Protein AF-A0A957XM46-F1 (afdb_monomer)

Foldseek 3Di:
DPPVVVVLCVQQVDPPDDDDDAPQSCVVVVVRDDFDQDPNHGDDLVCLQVVVRVPRDDDDDDDDLQCCLVPVVVLVVQLVCLVCVCVCVVVVRDHDHDPVVSVVSVVVSVVSNVPRD

Radius of gyration: 18.53 Å; Cα contacts (8 Å, |Δi|>4): 90; chains: 1; bounding box: 40×29×51 Å

Sequence (117 aa):
SEDDNVLVQGITGSPYAIGFFGYAYYQENEGALKALSLGGVAPTEESAEDGSYPLSRPLFIYSDATIIAEKPQVGSFINFYLTTVND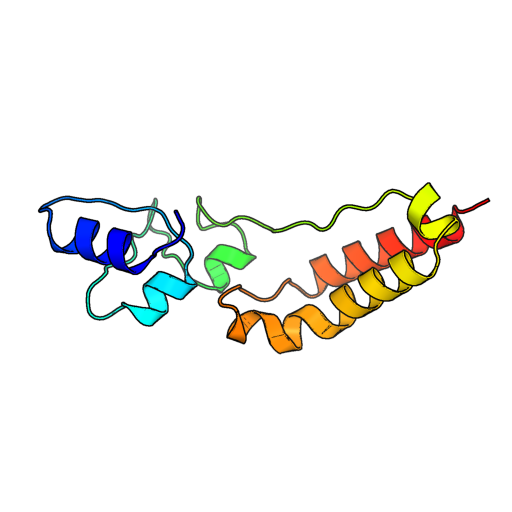EILDVGYFPASEAALGDAKAKLGEALDAAP

Structure (mmCIF, N/CA/C/O backbone):
data_AF-A0A957XM46-F1
#
_entry.id   AF-A0A957XM46-F1
#
loop_
_atom_site.group_PDB
_atom_site.id
_atom_site.type_symbol
_atom_site.label_atom_id
_atom_site.label_alt_id
_atom_site.label_comp_id
_atom_site.label_asym_id
_atom_site.label_entity_id
_atom_site.label_seq_id
_atom_site.pdbx_PDB_ins_code
_atom_site.Cartn_x
_atom_site.Cartn_y
_atom_site.Cartn_z
_atom_site.occupancy
_atom_site.B_iso_or_equiv
_atom_site.auth_seq_id
_atom_site.auth_comp_id
_atom_site.auth_asym_id
_atom_site.auth_atom_id
_atom_site.pdbx_PDB_model_num
ATOM 1 N N . SER A 1 1 ? 5.259 -16.792 11.671 1.00 44.31 1 SER A N 1
ATOM 2 C CA . SER A 1 1 ? 4.170 -17.766 11.828 1.00 44.31 1 SER A CA 1
ATOM 3 C C . SER A 1 1 ? 2.907 -16.988 11.571 1.00 44.31 1 SER A C 1
ATOM 5 O O . SER A 1 1 ? 2.523 -16.193 12.416 1.00 44.31 1 SER A O 1
ATOM 7 N N . GLU A 1 2 ? 2.425 -17.078 10.342 1.00 47.16 2 GLU A N 1
ATOM 8 C CA . GLU A 1 2 ? 1.361 -16.273 9.732 1.00 47.16 2 GLU A CA 1
ATOM 9 C C . GLU A 1 2 ? 0.075 -17.096 9.825 1.00 47.16 2 GLU A C 1
ATOM 11 O O . GLU A 1 2 ? -0.388 -17.685 8.861 1.00 47.16 2 GLU A O 1
ATOM 16 N N . ASP A 1 3 ? -0.356 -17.330 11.062 1.00 58.56 3 ASP A N 1
ATOM 17 C CA . ASP A 1 3 ? -1.562 -18.099 11.349 1.00 58.56 3 ASP A CA 1
ATOM 18 C C . ASP A 1 3 ? -2.515 -17.117 12.023 1.00 58.56 3 ASP A C 1
ATOM 20 O O . ASP A 1 3 ? -2.507 -16.940 13.244 1.00 58.56 3 ASP A O 1
ATOM 24 N N . ASP A 1 4 ? -3.224 -16.345 11.204 1.00 59.72 4 ASP A N 1
ATOM 25 C CA . ASP A 1 4 ? -3.939 -15.132 11.622 1.00 59.72 4 ASP A CA 1
ATOM 26 C C . ASP A 1 4 ? -5.082 -15.433 12.597 1.00 59.72 4 ASP A C 1
ATOM 28 O O . ASP A 1 4 ? -5.406 -14.623 13.470 1.00 59.72 4 ASP A O 1
ATOM 32 N N . ASN A 1 5 ? -5.583 -16.670 12.564 1.00 64.31 5 ASN A N 1
ATOM 33 C CA . ASN A 1 5 ? -6.479 -17.212 13.580 1.00 64.31 5 ASN A CA 1
ATOM 34 C C . ASN A 1 5 ? -5.885 -17.114 14.992 1.00 64.31 5 ASN A C 1
ATOM 36 O O . ASN A 1 5 ? -6.621 -16.866 15.945 1.00 64.31 5 ASN A O 1
ATOM 40 N N . VAL A 1 6 ? -4.565 -17.252 15.150 1.00 71.31 6 VAL A N 1
ATOM 41 C CA . VAL A 1 6 ? -3.887 -17.150 16.452 1.00 71.31 6 VAL A CA 1
ATOM 42 C C . VAL A 1 6 ? -3.901 -15.712 16.970 1.00 71.31 6 VAL A C 1
ATOM 44 O O . VAL A 1 6 ? -4.052 -15.500 18.174 1.00 71.31 6 VAL A O 1
ATOM 47 N N . LEU A 1 7 ? -3.792 -14.712 16.088 1.00 71.44 7 LEU A N 1
ATOM 48 C CA . LEU A 1 7 ? -3.869 -13.300 16.478 1.00 71.44 7 LEU A CA 1
ATOM 49 C C . LEU A 1 7 ? -5.293 -12.915 16.884 1.00 71.44 7 LEU A C 1
ATOM 51 O O . LEU A 1 7 ? -5.471 -12.308 17.942 1.00 71.44 7 LEU A O 1
ATOM 55 N N . VAL A 1 8 ? -6.307 -13.325 16.116 1.00 82.31 8 VAL A N 1
ATOM 56 C CA . VAL A 1 8 ? -7.719 -13.096 16.474 1.00 82.31 8 VAL A CA 1
ATOM 57 C C . VAL A 1 8 ? -8.059 -13.789 17.795 1.00 82.31 8 VAL A C 1
ATOM 59 O O . VAL A 1 8 ? -8.630 -13.164 18.693 1.00 82.31 8 VAL A O 1
ATOM 62 N N . GLN A 1 9 ? -7.647 -15.047 17.970 1.00 83.75 9 GLN A N 1
ATOM 63 C CA . GLN A 1 9 ? -7.815 -15.786 19.227 1.00 83.75 9 GLN A CA 1
ATOM 64 C C . GLN A 1 9 ? -7.083 -15.115 20.395 1.00 83.75 9 GLN A C 1
ATOM 66 O O . GLN A 1 9 ? -7.629 -15.024 21.493 1.00 83.75 9 GLN A O 1
ATOM 71 N N . GLY A 1 10 ? -5.873 -14.604 20.167 1.00 84.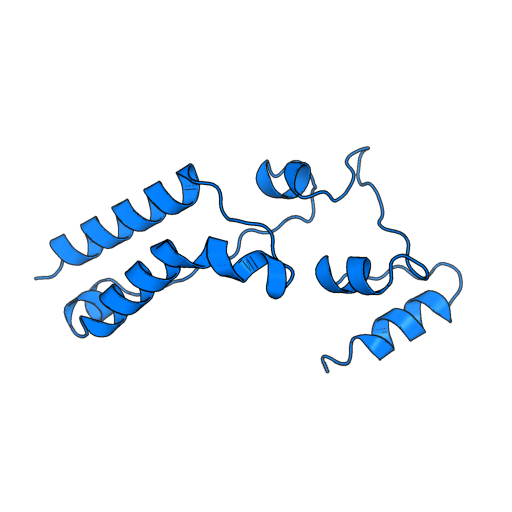19 10 GLY A N 1
ATOM 72 C CA . GLY A 1 10 ? -5.102 -13.885 21.179 1.00 84.19 10 GLY A CA 1
ATOM 73 C C . GLY A 1 10 ? -5.774 -12.586 21.629 1.00 84.19 10 GLY A C 1
ATOM 74 O O . GLY A 1 10 ? -5.830 -12.311 22.828 1.00 84.19 10 GLY A O 1
ATOM 75 N N . ILE A 1 11 ? -6.321 -11.808 20.690 1.00 88.25 11 ILE A N 1
ATOM 76 C CA . ILE A 1 11 ? -7.007 -10.539 20.985 1.00 88.25 11 ILE A CA 1
ATOM 77 C C . ILE A 1 11 ? -8.336 -10.796 21.699 1.00 88.25 11 ILE A C 1
ATOM 79 O O . ILE A 1 11 ? -8.630 -10.168 22.712 1.00 88.25 11 ILE A O 1
ATOM 83 N N . THR A 1 12 ? -9.131 -11.739 21.195 1.00 86.69 12 THR A N 1
ATOM 84 C CA . THR A 1 12 ? -10.452 -12.065 21.758 1.00 86.69 12 THR A CA 1
ATOM 85 C C . THR A 1 12 ? -10.366 -12.796 23.099 1.00 86.69 12 THR A C 1
ATOM 87 O O . THR A 1 12 ? -11.236 -12.621 23.951 1.00 86.69 12 THR A O 1
ATOM 90 N N . GLY A 1 13 ? -9.311 -13.586 23.315 1.00 89.62 13 GLY A N 1
ATOM 91 C CA . GLY A 1 13 ? -9.092 -14.358 24.538 1.00 89.62 13 GLY A CA 1
ATOM 92 C C . GLY A 1 13 ? -8.429 -13.585 25.682 1.00 89.62 13 GLY A C 1
ATOM 93 O O . GLY A 1 13 ? -8.393 -14.091 26.805 1.00 89.62 13 GLY A O 1
ATOM 94 N N . SER A 1 14 ? -7.911 -12.378 25.434 1.00 91.50 14 SER A N 1
ATOM 95 C CA . SER A 1 14 ? -7.175 -11.592 26.428 1.00 91.50 14 SER A CA 1
ATOM 96 C C . SER A 1 14 ? -7.797 -10.203 26.619 1.00 91.50 14 SER A C 1
ATOM 98 O O . SER A 1 14 ? -7.694 -9.349 25.734 1.00 91.50 14 SER A O 1
ATOM 100 N N . PRO A 1 15 ? -8.428 -9.929 27.778 1.00 89.44 15 PRO A N 1
ATOM 101 C CA . PRO A 1 15 ? -8.966 -8.608 28.076 1.00 89.44 15 PRO A CA 1
ATOM 102 C C . PRO A 1 15 ? -7.906 -7.513 27.909 1.00 89.44 15 PRO A C 1
ATOM 104 O O . PRO A 1 15 ? -6.788 -7.640 28.406 1.00 89.44 15 PRO A O 1
ATOM 107 N N . TYR A 1 16 ? -8.284 -6.420 27.240 1.00 90.50 16 TYR A N 1
ATOM 108 C CA . TYR A 1 16 ? -7.428 -5.261 26.942 1.00 90.50 16 TYR A CA 1
ATOM 109 C C . TYR A 1 16 ? -6.300 -5.498 25.927 1.00 90.50 16 TYR A C 1
ATOM 111 O O . TYR A 1 16 ? -5.462 -4.612 25.745 1.00 90.50 16 TYR A O 1
ATOM 119 N N . ALA A 1 17 ? -6.263 -6.648 25.250 1.00 92.94 17 ALA A N 1
ATOM 12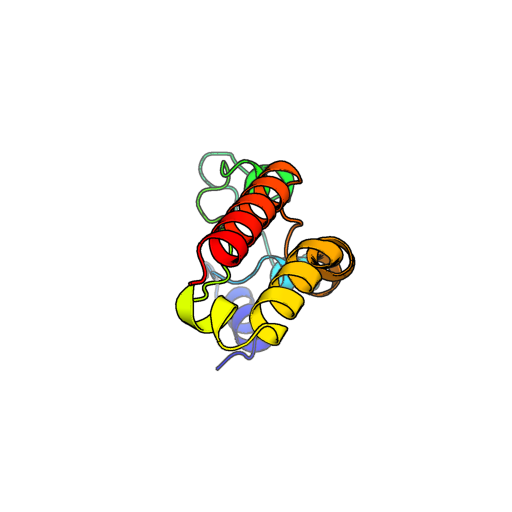0 C CA . ALA A 1 17 ? -5.303 -6.871 24.179 1.00 92.94 17 ALA A CA 1
ATOM 121 C C . ALA A 1 17 ? -5.517 -5.903 23.003 1.00 92.94 17 ALA A C 1
ATOM 123 O O . ALA A 1 17 ? -6.641 -5.557 22.641 1.00 92.94 17 ALA A O 1
ATOM 124 N N . ILE A 1 18 ? -4.405 -5.497 22.390 1.00 91.94 18 ILE A N 1
ATOM 125 C CA . ILE A 1 18 ? -4.362 -4.717 21.153 1.00 91.94 1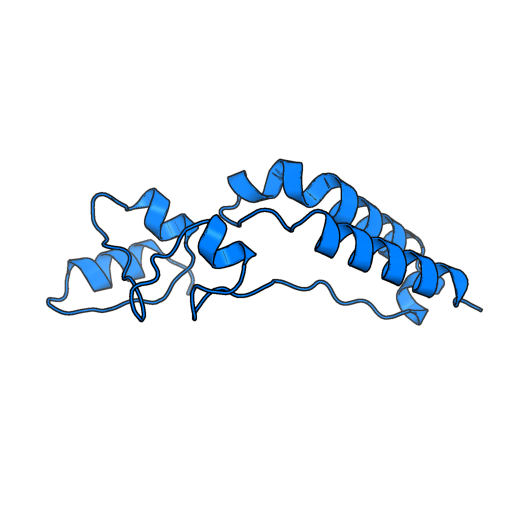8 ILE A CA 1
ATOM 126 C C . ILE A 1 18 ? -3.444 -5.469 20.193 1.00 91.94 18 ILE A C 1
ATOM 128 O O . ILE A 1 18 ? -2.337 -5.855 20.570 1.00 91.94 18 ILE A O 1
ATOM 132 N N . GLY A 1 19 ? -3.910 -5.679 18.965 1.00 89.75 19 GLY A N 1
ATOM 133 C CA . GLY A 1 19 ? -3.131 -6.280 17.888 1.00 89.75 19 GLY A CA 1
ATOM 134 C C . GLY A 1 19 ? -2.906 -5.306 16.738 1.00 89.75 19 GLY A C 1
ATOM 135 O O . GLY A 1 19 ? -3.641 -4.333 16.579 1.00 89.75 19 GLY A O 1
ATOM 136 N N . PHE A 1 20 ? -1.887 -5.589 15.932 1.00 88.88 20 PHE A N 1
ATOM 137 C CA . PHE A 1 20 ? -1.592 -4.878 14.693 1.00 88.88 20 PHE A CA 1
ATOM 138 C C . PHE A 1 20 ? -1.436 -5.903 13.571 1.00 88.88 20 PHE A C 1
ATOM 140 O O . PHE A 1 20 ? -0.566 -6.769 13.654 1.00 88.88 20 PHE A O 1
ATOM 147 N N . PHE A 1 21 ? -2.294 -5.827 12.558 1.00 85.88 21 PHE A N 1
ATOM 148 C CA . PHE A 1 21 ? -2.338 -6.756 11.429 1.00 85.88 21 PHE A CA 1
ATOM 149 C C . PHE A 1 21 ? -3.054 -6.096 10.235 1.00 85.88 21 PHE A C 1
ATOM 151 O O . PHE A 1 21 ? -3.574 -4.985 10.358 1.00 85.88 21 PHE A O 1
ATOM 158 N N . GLY A 1 22 ? -3.025 -6.746 9.068 1.00 86.62 22 GLY A N 1
ATOM 159 C CA . GLY A 1 22 ? -3.580 -6.201 7.823 1.00 86.62 22 GLY A CA 1
ATOM 160 C C . GLY A 1 22 ? -5.090 -5.945 7.884 1.00 86.62 22 GLY A C 1
ATOM 161 O O . GLY A 1 22 ? -5.825 -6.684 8.534 1.00 86.62 22 GLY A O 1
ATOM 162 N N . TYR A 1 23 ? -5.559 -4.908 7.183 1.00 88.31 23 TYR A N 1
ATOM 163 C CA . TYR A 1 23 ? -6.968 -4.491 7.193 1.00 88.31 23 TYR A CA 1
ATOM 164 C C . TYR A 1 23 ? -7.929 -5.594 6.715 1.00 88.31 23 TYR A C 1
ATOM 166 O O . TYR A 1 23 ? -9.011 -5.744 7.278 1.00 88.31 23 TYR A O 1
ATOM 174 N N . ALA A 1 24 ? -7.503 -6.416 5.752 1.00 87.12 24 ALA A N 1
ATOM 175 C CA . ALA A 1 24 ? -8.245 -7.577 5.259 1.00 87.12 24 ALA A CA 1
ATOM 176 C C . ALA A 1 24 ? -8.715 -8.516 6.383 1.00 87.12 24 ALA A C 1
ATOM 178 O O . ALA A 1 24 ? -9.893 -8.841 6.483 1.00 87.12 24 ALA A O 1
ATOM 179 N N . TYR A 1 25 ? -7.820 -8.866 7.310 1.00 85.44 25 TYR A N 1
ATOM 180 C CA . TYR A 1 25 ? -8.147 -9.759 8.423 1.00 85.44 25 TYR A CA 1
ATOM 181 C C . TYR A 1 25 ? -9.145 -9.141 9.403 1.00 85.44 25 TYR A C 1
ATOM 183 O O . TYR A 1 25 ? -9.892 -9.862 10.064 1.00 85.44 25 TYR A O 1
ATOM 191 N N . TYR A 1 26 ? -9.164 -7.809 9.521 1.00 87.81 26 TYR A N 1
ATOM 192 C CA . TYR A 1 26 ? -10.205 -7.130 10.285 1.00 87.81 26 TYR A CA 1
ATOM 193 C C . TYR A 1 26 ? -11.557 -7.273 9.580 1.00 87.81 26 TYR A C 1
ATOM 195 O O . TYR A 1 26 ? -12.515 -7.646 10.250 1.00 87.81 26 TYR A O 1
ATOM 203 N N . GLN A 1 27 ? -11.624 -7.058 8.259 1.00 86.31 27 GLN A N 1
ATOM 204 C CA . GLN A 1 27 ? -12.864 -7.213 7.484 1.00 86.31 27 GLN A CA 1
ATOM 205 C C . GLN A 1 27 ? -13.444 -8.633 7.583 1.00 86.31 27 GLN A C 1
ATOM 207 O O . GLN A 1 27 ? -14.650 -8.817 7.732 1.00 86.31 27 GLN A O 1
ATOM 212 N N . GLU A 1 28 ? -12.592 -9.656 7.579 1.00 87.44 28 GLU A N 1
ATOM 213 C CA . GLU A 1 28 ? -13.026 -11.048 7.756 1.00 87.44 28 GLU A CA 1
ATOM 214 C C . GLU A 1 28 ? -13.566 -11.342 9.171 1.00 87.44 28 GLU A C 1
ATOM 216 O O . GLU A 1 28 ? -14.283 -12.322 9.376 1.00 87.44 28 GLU A O 1
ATOM 221 N N . ASN A 1 29 ? -13.239 -10.499 10.159 1.00 89.06 29 ASN A N 1
ATOM 222 C CA . ASN A 1 29 ? -13.515 -10.715 11.581 1.00 89.06 29 ASN A CA 1
ATOM 223 C C . ASN A 1 29 ? -14.225 -9.522 12.254 1.00 89.06 29 ASN A C 1
ATOM 225 O O . ASN A 1 29 ? -14.134 -9.369 13.476 1.00 89.06 29 ASN A O 1
ATOM 229 N N . GLU A 1 30 ? -14.960 -8.686 11.513 1.00 85.88 30 GLU A N 1
ATOM 230 C CA . GLU A 1 30 ? -15.615 -7.473 12.051 1.00 85.88 30 GLU A CA 1
ATOM 231 C C . GLU A 1 30 ? -16.584 -7.764 13.207 1.00 85.88 30 GLU A C 1
ATOM 233 O O . GLU A 1 30 ? -16.814 -6.921 14.072 1.00 85.88 30 GLU A O 1
ATOM 238 N N . GLY A 1 31 ? -17.139 -8.979 13.258 1.00 87.62 31 GLY A N 1
ATOM 239 C CA . GLY A 1 31 ? -17.997 -9.418 14.359 1.00 87.62 31 GLY A CA 1
ATOM 240 C C . GLY A 1 31 ? -17.252 -9.684 15.674 1.00 87.62 31 GLY A C 1
ATOM 241 O O . GLY A 1 31 ? -17.877 -9.706 16.734 1.00 87.62 31 GLY A O 1
ATOM 242 N N . ALA A 1 32 ? -15.936 -9.895 15.622 1.00 89.25 32 ALA A N 1
ATOM 243 C CA . ALA A 1 32 ? -15.098 -10.247 16.769 1.00 89.25 32 ALA A CA 1
ATOM 244 C C . ALA A 1 32 ? -14.078 -9.158 17.128 1.00 89.25 32 ALA A C 1
ATOM 246 O O . ALA A 1 32 ? -13.613 -9.095 18.269 1.00 89.25 32 ALA A O 1
ATOM 247 N N . LEU A 1 33 ? -13.720 -8.307 16.167 1.00 90.75 33 LEU A N 1
ATOM 248 C CA . LEU A 1 33 ? -12.664 -7.313 16.297 1.00 90.75 33 LEU A CA 1
ATOM 249 C C . LEU A 1 33 ? -13.223 -5.903 16.154 1.00 90.75 33 LEU A C 1
ATOM 251 O O . LEU A 1 33 ? -14.228 -5.660 15.496 1.00 90.75 33 LEU A O 1
ATOM 255 N N . LYS A 1 34 ? -12.527 -4.944 16.762 1.00 91.38 34 LYS A N 1
ATOM 256 C CA . LYS A 1 34 ? -12.841 -3.524 16.638 1.00 91.38 34 LYS A CA 1
ATOM 257 C C . LYS A 1 34 ? -11.644 -2.788 16.056 1.00 91.38 34 LYS A C 1
ATOM 259 O O . LYS A 1 34 ? -10.594 -2.726 16.695 1.00 91.38 34 LYS A O 1
ATOM 264 N N . ALA A 1 35 ? -11.831 -2.178 14.891 1.00 92.44 35 ALA A N 1
ATOM 265 C CA . ALA A 1 35 ? -10.861 -1.247 14.339 1.00 92.44 35 ALA A CA 1
ATOM 266 C C . ALA A 1 35 ? -10.781 0.026 15.202 1.00 92.44 35 ALA A C 1
ATOM 268 O O . ALA A 1 35 ? -11.796 0.550 15.673 1.00 92.44 35 ALA A O 1
ATOM 269 N N . LEU A 1 36 ? -9.563 0.515 15.443 1.00 93.38 36 LEU A N 1
ATOM 270 C CA . LEU A 1 36 ? -9.316 1.679 16.293 1.00 93.38 36 LEU A CA 1
ATOM 271 C C . LEU A 1 36 ? -9.089 2.931 15.448 1.00 93.38 36 LEU A C 1
ATOM 273 O O . LEU A 1 36 ? -8.256 2.930 14.550 1.00 93.38 36 LEU A O 1
ATOM 277 N N . SER A 1 37 ? -9.781 4.021 15.782 1.00 94.94 37 SER A N 1
ATOM 278 C CA . SER A 1 37 ? -9.448 5.344 15.255 1.00 94.94 37 SER A CA 1
ATOM 279 C C . SER A 1 37 ? -8.221 5.911 15.968 1.00 94.94 37 SER A C 1
ATOM 281 O O . SER A 1 37 ? -8.121 5.837 17.195 1.00 94.94 37 SER A O 1
ATOM 283 N N . LEU A 1 38 ? -7.321 6.541 15.218 1.00 94.62 38 LEU A N 1
ATOM 284 C CA . LEU A 1 38 ? -6.112 7.176 15.742 1.00 94.62 38 LEU A CA 1
ATOM 285 C C . LEU A 1 38 ? -6.197 8.680 15.505 1.00 94.62 38 LEU A C 1
ATOM 287 O O . LEU A 1 38 ? -6.388 9.125 14.380 1.00 94.62 38 LEU A O 1
ATOM 291 N N . GLY A 1 39 ? -6.119 9.475 16.5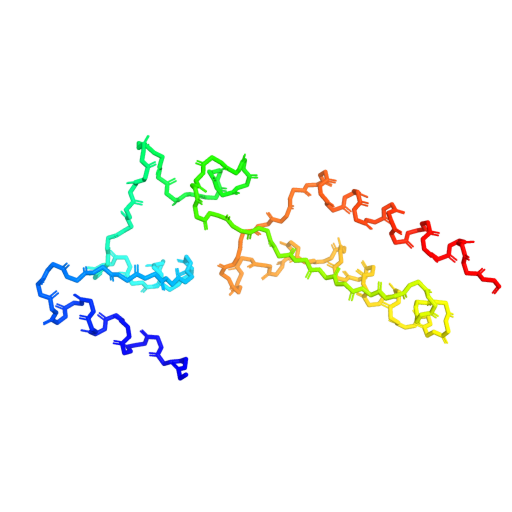75 1.00 93.56 39 GLY A N 1
ATOM 292 C CA . GLY A 1 39 ? -6.245 10.934 16.465 1.00 93.56 39 GLY A CA 1
ATOM 293 C C . GLY A 1 39 ? -7.585 11.411 15.880 1.00 93.56 39 GLY A C 1
ATOM 294 O O . GLY A 1 39 ? -7.648 12.502 15.332 1.00 93.56 39 GLY A O 1
ATOM 295 N N . GLY A 1 40 ? -8.645 10.599 15.975 1.00 95.44 40 GLY A N 1
ATOM 296 C CA . GLY A 1 40 ? -9.955 10.888 15.379 1.00 95.44 40 GLY A CA 1
ATOM 297 C C . GLY A 1 40 ? -10.134 10.388 13.941 1.00 95.44 40 GLY A C 1
ATOM 298 O O . GLY A 1 40 ? -11.243 10.467 13.425 1.00 95.44 40 GLY A O 1
ATOM 299 N N . VAL A 1 41 ? -9.094 9.821 13.321 1.00 96.31 41 VAL A N 1
ATOM 300 C CA . VAL A 1 41 ? -9.149 9.261 11.963 1.0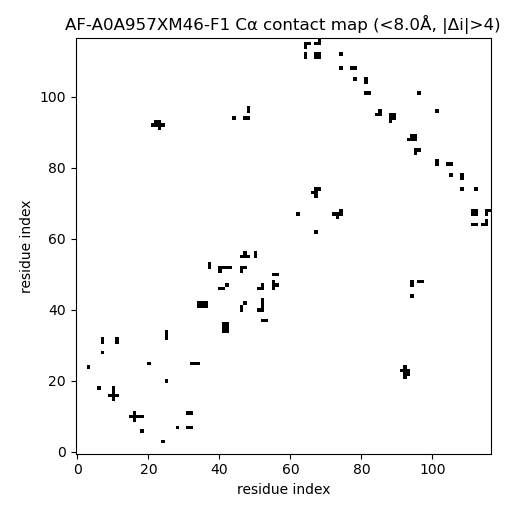0 96.31 41 VAL A CA 1
ATOM 301 C C . VAL A 1 41 ? -9.413 7.759 12.039 1.00 96.31 41 VAL A C 1
ATOM 303 O O . VAL A 1 41 ? -8.690 7.032 12.721 1.00 96.31 41 VAL A O 1
ATOM 306 N N . ALA A 1 42 ? -10.467 7.284 11.378 1.00 93.50 42 ALA A N 1
ATOM 307 C CA . ALA A 1 42 ? -10.787 5.859 11.280 1.00 93.50 42 ALA A CA 1
ATOM 308 C C . ALA A 1 42 ? -9.985 5.189 10.147 1.00 93.50 42 ALA A C 1
ATOM 310 O O . ALA A 1 42 ? -9.680 5.871 9.174 1.00 93.50 42 ALA A O 1
ATOM 311 N N . PRO A 1 43 ? -9.662 3.886 10.239 1.00 91.62 43 PRO A N 1
ATOM 312 C CA . PRO A 1 43 ? -9.044 3.145 9.140 1.00 91.62 43 PRO A CA 1
ATOM 313 C C . PRO A 1 43 ? -10.089 2.821 8.066 1.00 91.62 43 PRO A C 1
ATOM 315 O O . PRO A 1 43 ? -10.881 1.889 8.222 1.00 91.62 43 PRO A O 1
ATOM 318 N N . THR A 1 44 ? -10.099 3.600 6.993 1.00 89.31 44 THR A N 1
ATOM 319 C CA . THR A 1 44 ? -10.950 3.420 5.812 1.00 89.31 44 THR A CA 1
ATOM 320 C C . THR A 1 44 ? -10.071 3.396 4.566 1.00 89.31 44 THR A C 1
ATOM 322 O O . THR A 1 44 ? -8.880 3.692 4.642 1.00 89.31 44 THR A O 1
ATOM 325 N N . GLU A 1 45 ? -10.649 3.046 3.419 1.00 86.31 45 GLU A N 1
ATOM 326 C CA . GLU A 1 45 ? -9.970 3.175 2.124 1.00 86.31 45 GLU A CA 1
ATOM 327 C C . GLU A 1 45 ? -9.513 4.621 1.885 1.00 86.31 45 GLU A C 1
ATOM 329 O O . GLU A 1 45 ? -8.334 4.861 1.650 1.00 86.31 45 GLU A O 1
ATOM 334 N N . GLU A 1 46 ? -10.417 5.587 2.076 1.00 89.19 46 GLU A N 1
ATOM 335 C CA . GLU A 1 46 ? -10.142 7.021 1.914 1.00 89.19 46 GLU A CA 1
ATOM 336 C C . GLU A 1 46 ? -8.981 7.497 2.799 1.00 89.19 46 GLU A C 1
ATOM 338 O O . GLU A 1 46 ? -8.047 8.126 2.306 1.00 89.19 46 GLU A O 1
ATOM 343 N N . SER A 1 47 ? -8.992 7.150 4.093 1.00 92.00 47 SER A N 1
ATOM 344 C CA . SER A 1 47 ? -7.944 7.590 5.021 1.00 92.00 47 SER A CA 1
ATOM 345 C C . SER A 1 47 ? -6.619 6.845 4.842 1.00 92.00 47 SER A C 1
ATOM 347 O O . SER A 1 47 ? -5.561 7.302 5.290 1.00 92.00 47 SER A O 1
ATOM 349 N N . ALA A 1 48 ? -6.659 5.668 4.216 1.00 89.62 48 ALA A N 1
ATOM 350 C CA . ALA A 1 48 ? -5.465 4.953 3.812 1.00 89.62 48 ALA A CA 1
ATOM 351 C C . ALA A 1 48 ? -4.849 5.569 2.550 1.00 89.62 48 ALA A C 1
ATOM 353 O O . ALA A 1 48 ? -3.628 5.741 2.518 1.00 89.62 48 ALA A O 1
ATOM 354 N N . GLU A 1 49 ? -5.673 5.917 1.559 1.00 84.56 49 GLU A N 1
ATOM 355 C CA . GLU A 1 49 ? -5.256 6.508 0.284 1.00 84.56 49 GLU A CA 1
ATOM 356 C C . GLU A 1 49 ? -4.682 7.920 0.460 1.00 84.56 49 GLU A C 1
ATOM 358 O O . GLU A 1 49 ? -3.614 8.223 -0.076 1.00 84.56 49 GLU A O 1
ATOM 363 N N . ASP A 1 50 ? -5.337 8.773 1.252 1.00 88.31 50 ASP A N 1
ATOM 364 C CA . ASP A 1 50 ? -4.882 10.150 1.489 1.00 88.31 50 ASP A CA 1
ATOM 365 C C . ASP A 1 50 ? -3.728 10.254 2.512 1.00 88.31 50 ASP A C 1
ATOM 367 O O . ASP A 1 50 ? -3.160 11.330 2.725 1.00 88.31 50 ASP A O 1
ATOM 371 N N . GLY A 1 51 ? -3.360 9.131 3.141 1.00 88.06 51 GLY A N 1
ATOM 372 C CA . GLY A 1 51 ? -2.298 9.046 4.142 1.00 88.06 51 GLY A CA 1
ATOM 373 C C . GLY A 1 51 ? -2.649 9.652 5.507 1.00 88.06 51 GLY A C 1
ATOM 374 O O . GLY A 1 51 ? -1.762 9.795 6.353 1.00 88.06 51 GLY A O 1
ATOM 375 N N . SER A 1 52 ? -3.910 10.020 5.748 1.00 93.88 52 SER A N 1
ATOM 376 C CA . SER A 1 52 ? -4.364 10.609 7.013 1.00 93.88 52 SER A CA 1
ATOM 377 C C . SER A 1 52 ? -4.455 9.587 8.144 1.00 93.88 52 SER A C 1
ATOM 379 O O . SER A 1 52 ? -4.278 9.955 9.311 1.00 93.88 52 SER A O 1
ATOM 381 N N . TYR A 1 53 ? -4.687 8.305 7.839 1.00 94.50 53 TYR A N 1
ATOM 382 C CA . TYR A 1 53 ? -4.615 7.244 8.835 1.00 94.50 53 TYR A CA 1
ATOM 383 C C . TYR A 1 53 ? -3.147 6.928 9.163 1.00 94.50 53 TYR A C 1
ATOM 385 O O . TYR A 1 53 ? -2.437 6.392 8.316 1.00 94.50 53 TYR A O 1
ATOM 393 N N . PRO A 1 54 ? -2.662 7.163 10.398 1.00 92.81 54 PRO A N 1
ATOM 394 C CA . PRO A 1 54 ? -1.222 7.155 10.697 1.00 92.81 54 PRO A CA 1
ATOM 395 C C . PRO A 1 54 ? -0.491 5.823 10.489 1.00 92.81 54 PRO A C 1
ATOM 397 O O . PRO A 1 54 ? 0.737 5.784 10.530 1.00 92.81 54 PRO A O 1
ATOM 400 N N . LEU A 1 55 ? -1.231 4.720 10.351 1.00 92.56 55 LEU A N 1
ATOM 401 C CA . LEU A 1 55 ? -0.673 3.384 10.147 1.00 92.56 55 LEU A CA 1
ATOM 402 C C . LEU A 1 55 ? -0.896 2.848 8.724 1.00 92.56 55 LEU A C 1
ATOM 404 O O . LEU A 1 55 ? -0.587 1.679 8.477 1.00 92.56 55 LEU A O 1
ATOM 408 N N . SER A 1 56 ? -1.417 3.661 7.797 1.00 91.50 56 SER A N 1
ATOM 409 C CA . SER A 1 56 ? -1.454 3.301 6.380 1.00 91.50 56 SER A CA 1
ATOM 410 C C . SER A 1 56 ? -0.035 3.258 5.810 1.00 91.50 56 SER A C 1
ATOM 412 O O . SER A 1 56 ? 0.869 3.977 6.245 1.00 91.50 56 SER A O 1
ATOM 414 N N . ARG A 1 57 ? 0.208 2.327 4.882 1.00 90.44 57 ARG A N 1
ATOM 415 C CA . ARG A 1 57 ? 1.543 2.086 4.327 1.00 90.44 57 ARG A CA 1
ATOM 416 C C . ARG A 1 57 ? 1.448 1.785 2.835 1.00 90.44 57 ARG A C 1
ATOM 418 O O . ARG A 1 57 ? 0.880 0.749 2.489 1.00 90.44 57 ARG A O 1
ATOM 425 N N . PRO A 1 58 ? 2.044 2.613 1.962 1.00 89.19 58 PRO A N 1
ATOM 426 C CA . PRO A 1 58 ? 2.169 2.261 0.557 1.00 89.19 58 PRO A CA 1
ATOM 427 C C . PRO A 1 58 ? 3.109 1.061 0.394 1.00 89.19 58 PRO A C 1
ATOM 429 O O . PRO A 1 58 ? 4.119 0.935 1.097 1.00 89.19 58 PRO A O 1
ATOM 432 N N . LEU A 1 59 ? 2.776 0.186 -0.551 1.00 90.19 59 LEU A N 1
ATOM 433 C CA . LEU A 1 59 ? 3.649 -0.893 -0.998 1.00 90.19 59 LEU A CA 1
ATOM 434 C C . LEU A 1 59 ? 4.375 -0.469 -2.270 1.00 90.19 59 LEU A C 1
ATOM 436 O O . LEU A 1 59 ? 3.804 0.176 -3.145 1.00 90.19 59 LEU A O 1
ATOM 440 N N . PHE A 1 60 ? 5.642 -0.857 -2.372 1.00 91.75 60 PHE A N 1
ATOM 441 C CA . PHE A 1 60 ? 6.498 -0.494 -3.492 1.00 91.75 60 PHE A CA 1
ATOM 442 C C . PHE A 1 60 ? 7.067 -1.742 -4.156 1.00 91.75 60 PHE A C 1
ATOM 444 O O . PHE A 1 60 ? 7.475 -2.688 -3.480 1.00 91.75 60 PHE A O 1
ATOM 451 N N . ILE A 1 61 ? 7.147 -1.700 -5.484 1.00 92.69 61 ILE A N 1
ATOM 452 C CA . ILE A 1 61 ? 7.928 -2.639 -6.286 1.00 92.69 61 ILE A CA 1
ATOM 453 C C . ILE A 1 61 ? 9.231 -1.947 -6.661 1.00 92.69 61 ILE A C 1
ATOM 455 O O . ILE A 1 61 ? 9.224 -0.813 -7.141 1.00 92.69 61 ILE A O 1
ATOM 459 N N . TYR A 1 62 ? 10.343 -2.646 -6.461 1.00 92.44 62 TYR A N 1
ATOM 460 C CA . TYR A 1 62 ? 11.671 -2.161 -6.807 1.00 92.44 62 TYR A CA 1
ATOM 461 C C . TYR A 1 62 ? 12.285 -3.052 -7.876 1.00 92.44 62 TYR A C 1
ATOM 463 O O . TYR A 1 62 ? 12.223 -4.278 -7.793 1.00 92.44 62 TYR A O 1
ATOM 471 N N . SER A 1 63 ? 12.911 -2.421 -8.860 1.00 92.62 63 SER A N 1
ATOM 472 C CA . SER A 1 63 ? 13.745 -3.088 -9.848 1.00 92.62 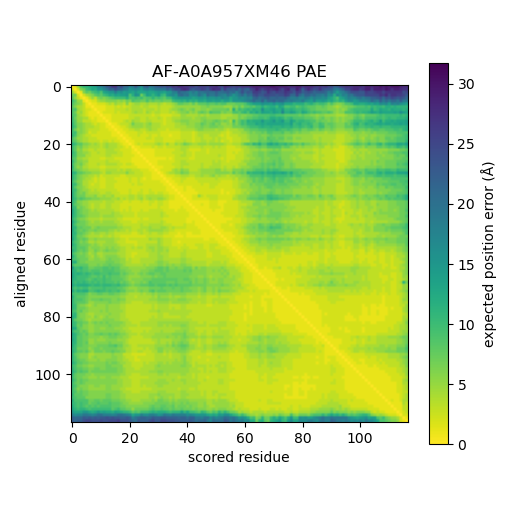63 SER A CA 1
ATOM 473 C C . SER A 1 63 ? 14.873 -2.155 -10.255 1.00 92.62 63 SER A C 1
ATOM 475 O O . SER A 1 63 ? 14.749 -0.933 -10.156 1.00 92.62 63 SER A O 1
ATOM 477 N N . ASP A 1 64 ? 15.978 -2.744 -10.683 1.00 91.88 64 ASP A N 1
ATOM 478 C CA . ASP A 1 64 ? 17.134 -2.005 -11.163 1.00 91.88 64 ASP A CA 1
ATOM 479 C C . ASP A 1 64 ? 16.983 -1.698 -12.661 1.00 91.88 64 ASP A C 1
ATOM 481 O O . ASP A 1 64 ? 16.535 -2.553 -13.431 1.00 91.88 64 ASP A O 1
ATOM 485 N N . ALA A 1 65 ? 17.364 -0.489 -13.086 1.00 89.62 65 ALA A N 1
ATOM 486 C CA . ALA A 1 65 ? 17.264 -0.077 -14.487 1.00 89.62 65 ALA A CA 1
ATOM 487 C C . ALA A 1 65 ? 18.111 -0.967 -15.417 1.00 89.62 65 ALA A C 1
ATOM 489 O O . ALA A 1 65 ? 17.668 -1.304 -16.513 1.00 89.62 65 ALA A O 1
ATOM 490 N N . THR A 1 66 ? 19.282 -1.430 -14.963 1.00 90.62 66 THR A N 1
ATOM 491 C CA . THR A 1 66 ? 20.121 -2.366 -15.731 1.00 90.62 66 THR A CA 1
ATOM 492 C C . THR A 1 66 ? 19.437 -3.720 -15.892 1.00 90.62 66 THR A C 1
ATOM 494 O O . THR A 1 66 ? 19.464 -4.292 -16.976 1.00 90.62 66 THR A O 1
ATOM 497 N N . ILE A 1 67 ? 18.725 -4.206 -14.870 1.00 92.38 67 ILE A N 1
ATOM 498 C CA . ILE A 1 67 ? 17.958 -5.456 -14.965 1.00 92.38 67 ILE A CA 1
ATOM 499 C C . ILE A 1 67 ? 16.774 -5.307 -15.917 1.00 92.38 67 ILE A C 1
ATOM 501 O O . ILE A 1 67 ? 16.499 -6.227 -16.687 1.00 92.38 67 ILE A O 1
ATOM 505 N N . ILE A 1 68 ? 16.077 -4.171 -15.879 1.00 91.81 68 ILE A N 1
ATOM 506 C CA . ILE A 1 68 ? 14.986 -3.874 -16.815 1.00 91.81 68 ILE A CA 1
ATOM 507 C C . ILE A 1 68 ? 15.509 -3.871 -18.264 1.00 91.81 68 ILE A C 1
ATOM 509 O O . ILE A 1 68 ? 14.860 -4.459 -19.131 1.00 91.81 68 ILE A O 1
ATOM 513 N N . ALA A 1 69 ? 16.689 -3.288 -18.503 1.00 86.62 69 ALA A N 1
ATOM 514 C CA . ALA A 1 69 ? 17.358 -3.255 -19.804 1.00 86.62 69 ALA A CA 1
ATOM 515 C C . ALA A 1 69 ? 17.799 -4.648 -20.288 1.00 86.62 69 ALA A C 1
ATOM 517 O O . ALA A 1 69 ? 17.467 -5.075 -21.394 1.00 86.62 69 ALA A O 1
ATOM 518 N N . GLU A 1 70 ? 18.529 -5.383 -19.446 1.00 91.38 70 GLU A N 1
ATOM 519 C CA . GLU A 1 70 ? 19.077 -6.702 -19.778 1.00 91.38 70 GLU A CA 1
ATOM 520 C C . GLU A 1 70 ? 17.991 -7.778 -19.909 1.00 91.38 70 GLU A C 1
ATOM 522 O O . GLU A 1 70 ? 18.170 -8.774 -20.617 1.00 91.38 70 GLU A O 1
ATOM 527 N N . LYS A 1 71 ? 16.867 -7.612 -19.200 1.00 93.56 71 LYS A N 1
ATOM 528 C CA . LYS A 1 71 ? 15.761 -8.574 -19.145 1.00 93.56 71 LYS A CA 1
ATOM 529 C C . LYS A 1 71 ? 14.428 -7.869 -19.414 1.00 93.56 71 LYS A C 1
ATOM 531 O O . LYS A 1 71 ? 13.674 -7.619 -18.469 1.00 93.56 71 LYS A O 1
ATOM 536 N N . PRO A 1 72 ? 14.061 -7.650 -20.691 1.00 90.12 72 PRO A N 1
ATOM 537 C CA . PRO A 1 72 ? 12.824 -6.957 -21.072 1.00 90.12 72 PRO A CA 1
ATOM 538 C C . PRO A 1 72 ? 11.539 -7.552 -20.471 1.00 90.12 72 PRO A C 1
ATOM 540 O O . PRO A 1 72 ? 10.546 -6.849 -20.271 1.00 90.12 72 PRO A O 1
ATOM 543 N N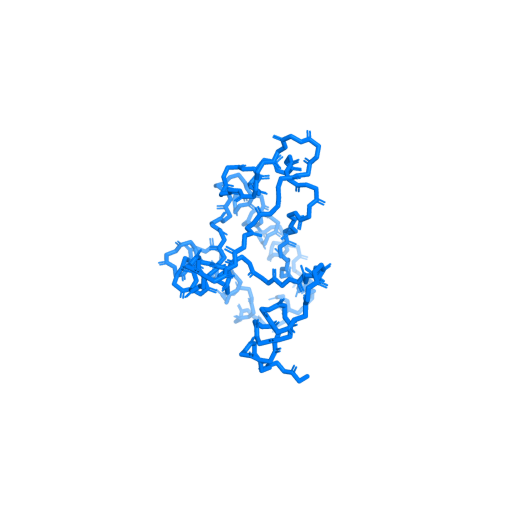 . GLN A 1 73 ? 11.544 -8.846 -20.132 1.00 95.19 73 GLN A N 1
ATOM 544 C CA . GLN A 1 73 ? 10.439 -9.506 -19.434 1.00 95.19 73 GLN A CA 1
ATOM 545 C C . GLN A 1 73 ? 10.170 -8.928 -18.034 1.00 95.19 73 GLN A C 1
ATOM 547 O O . GLN A 1 73 ? 9.027 -8.949 -17.587 1.00 95.19 73 GLN A O 1
ATOM 552 N N . VAL A 1 74 ? 11.184 -8.377 -17.356 1.00 94.94 74 VAL A N 1
ATOM 553 C CA . VAL A 1 74 ? 11.021 -7.705 -16.058 1.00 94.94 74 VAL A CA 1
ATOM 554 C C . VAL A 1 74 ? 10.248 -6.403 -16.243 1.00 94.94 74 VAL A C 1
ATOM 556 O O . VAL A 1 74 ? 9.250 -6.192 -15.560 1.00 94.94 74 VAL A O 1
ATOM 559 N N . GLY A 1 75 ? 10.646 -5.568 -17.210 1.00 94.19 75 GLY A N 1
ATOM 560 C CA . GLY A 1 75 ? 9.905 -4.349 -17.550 1.00 94.19 75 GLY A CA 1
ATOM 561 C C . GLY A 1 75 ? 8.472 -4.653 -17.996 1.00 94.19 75 GLY A C 1
ATOM 562 O O . GLY A 1 75 ? 7.531 -4.007 -17.542 1.00 94.19 75 GLY A O 1
ATOM 563 N N . SER A 1 76 ? 8.291 -5.706 -18.800 1.00 95.31 76 SER A N 1
ATOM 564 C CA . SER A 1 76 ? 6.967 -6.163 -19.244 1.00 95.31 76 SER A CA 1
ATOM 565 C C . SER A 1 76 ? 6.077 -6.594 -18.075 1.00 95.31 76 SER A C 1
ATOM 567 O O . SER A 1 76 ? 4.902 -6.235 -18.038 1.00 95.31 76 SER A O 1
ATOM 569 N N . PHE A 1 77 ? 6.631 -7.323 -17.100 1.00 96.56 77 PHE A N 1
ATOM 570 C CA . PHE A 1 77 ? 5.900 -7.733 -15.900 1.00 96.56 77 PHE A CA 1
ATOM 571 C C . PHE A 1 77 ? 5.518 -6.540 -15.020 1.00 96.56 77 PHE A C 1
ATOM 573 O O . PHE A 1 77 ? 4.378 -6.464 -14.572 1.00 96.56 77 PHE A O 1
ATOM 580 N N . ILE A 1 78 ? 6.431 -5.587 -14.804 1.00 96.25 78 ILE A N 1
ATOM 581 C CA . ILE A 1 78 ? 6.127 -4.379 -14.022 1.00 96.25 78 ILE A CA 1
ATOM 582 C C . ILE A 1 78 ? 5.048 -3.552 -14.732 1.00 96.25 78 ILE A C 1
ATOM 584 O O . ILE A 1 78 ? 4.107 -3.103 -14.084 1.00 96.25 78 ILE A O 1
ATOM 588 N N . ASN A 1 79 ? 5.121 -3.399 -16.058 1.00 95.81 79 ASN A N 1
ATOM 589 C CA . ASN A 1 79 ? 4.082 -2.706 -16.819 1.00 95.81 79 ASN A CA 1
ATOM 590 C C . ASN A 1 79 ? 2.722 -3.414 -16.722 1.00 95.81 79 ASN A C 1
ATOM 592 O O . ASN A 1 79 ? 1.701 -2.749 -16.546 1.00 95.81 79 ASN A O 1
ATOM 596 N N . PHE A 1 80 ? 2.706 -4.748 -16.817 1.00 96.81 80 PHE A N 1
ATOM 597 C CA . PHE A 1 80 ? 1.501 -5.550 -16.602 1.00 96.81 80 PHE A CA 1
ATOM 598 C C . PHE A 1 80 ? 0.929 -5.301 -15.203 1.00 96.81 80 PHE A C 1
ATOM 600 O O . PHE A 1 80 ? -0.211 -4.864 -15.098 1.00 96.81 80 PHE A O 1
ATOM 607 N N . TYR A 1 81 ? 1.748 -5.449 -14.156 1.00 96.38 81 TYR A N 1
ATOM 608 C CA . TYR A 1 81 ? 1.347 -5.195 -12.772 1.00 96.38 81 TYR A CA 1
ATOM 609 C C . TYR A 1 81 ? 0.745 -3.794 -12.606 1.00 96.38 81 TYR A C 1
ATOM 611 O O . TYR A 1 81 ? -0.377 -3.657 -12.141 1.00 96.38 81 TYR A O 1
ATOM 619 N N . LEU A 1 82 ? 1.435 -2.740 -13.053 1.00 96.06 82 LEU A N 1
ATOM 620 C CA . LEU A 1 82 ? 0.943 -1.358 -12.948 1.00 96.06 82 LEU A CA 1
ATOM 621 C C . LEU A 1 82 ? -0.320 -1.090 -13.784 1.00 96.06 82 LEU A C 1
ATOM 623 O O . LEU A 1 82 ? -0.969 -0.057 -13.616 1.00 96.06 82 LEU A O 1
ATOM 627 N N . THR A 1 83 ? -0.643 -1.965 -14.734 1.00 95.88 83 THR A N 1
ATOM 628 C CA . THR A 1 83 ? -1.839 -1.849 -15.574 1.00 95.88 83 THR A CA 1
ATOM 629 C C . THR A 1 83 ? -3.031 -2.567 -14.966 1.00 95.88 83 THR A C 1
ATOM 631 O O . THR A 1 83 ? -4.131 -2.044 -15.081 1.00 95.88 83 THR A O 1
ATOM 634 N N . THR A 1 84 ? -2.813 -3.709 -14.315 1.00 95.75 84 THR A N 1
ATOM 635 C CA . THR A 1 84 ? -3.897 -4.598 -13.875 1.00 95.75 84 THR A CA 1
ATOM 636 C C . THR A 1 84 ? -4.030 -4.711 -12.362 1.00 95.75 84 THR A C 1
ATOM 638 O O . THR A 1 84 ? -4.969 -5.337 -11.895 1.00 95.75 84 THR A O 1
ATOM 641 N N . VAL A 1 85 ? -3.104 -4.156 -11.566 1.00 95.00 85 VAL A N 1
ATOM 642 C CA . VAL A 1 85 ? -3.101 -4.355 -10.104 1.00 95.00 85 VAL A CA 1
ATOM 643 C C . VAL A 1 85 ? -4.444 -3.992 -9.476 1.00 95.00 85 VAL A C 1
ATOM 645 O O . VAL A 1 85 ? -4.967 -4.778 -8.697 1.00 95.00 85 VAL A O 1
ATOM 648 N N . ASN A 1 86 ? -5.040 -2.863 -9.864 1.00 94.44 86 ASN A N 1
ATOM 649 C CA . ASN A 1 86 ? -6.303 -2.405 -9.286 1.00 94.44 86 ASN A CA 1
ATOM 650 C C . ASN A 1 86 ? -7.509 -3.287 -9.648 1.00 94.44 86 ASN A C 1
ATOM 652 O O . ASN A 1 86 ? -8.526 -3.181 -8.971 1.00 94.44 86 ASN A O 1
ATOM 656 N N . ASP A 1 87 ? -7.395 -4.162 -10.651 1.00 94.44 87 ASP A N 1
ATOM 657 C CA . ASP A 1 87 ? -8.465 -5.094 -11.019 1.00 94.44 87 ASP A CA 1
ATOM 658 C C . ASP A 1 87 ? -8.589 -6.249 -10.005 1.00 94.44 87 ASP A C 1
ATOM 660 O O . ASP A 1 87 ? -9.666 -6.813 -9.850 1.00 94.44 87 ASP A O 1
ATOM 664 N N . GLU A 1 88 ? -7.505 -6.573 -9.288 1.00 90.94 88 GLU A N 1
ATOM 665 C CA . GLU A 1 88 ? -7.405 -7.757 -8.412 1.00 90.94 88 GLU A CA 1
ATOM 666 C C . GLU A 1 88 ? -7.114 -7.400 -6.938 1.00 90.94 88 GLU A C 1
ATOM 668 O O . GLU A 1 88 ? -7.234 -8.232 -6.041 1.00 90.94 88 GLU A O 1
ATOM 673 N N . ILE A 1 89 ? -6.685 -6.164 -6.658 1.00 90.75 89 ILE A N 1
ATOM 674 C CA . ILE A 1 89 ? -6.100 -5.772 -5.362 1.00 90.75 89 ILE A CA 1
ATOM 675 C C . ILE A 1 89 ? -7.072 -5.876 -4.177 1.00 90.75 89 ILE A C 1
ATOM 677 O O . ILE A 1 89 ? -6.652 -6.165 -3.053 1.00 90.75 89 ILE A O 1
ATOM 681 N N . LEU A 1 90 ? -8.368 -5.679 -4.434 1.00 87.50 90 LEU A N 1
ATOM 682 C CA . LEU A 1 90 ? -9.415 -5.764 -3.417 1.00 87.50 90 LEU A CA 1
ATOM 683 C C . LEU A 1 90 ? -9.644 -7.208 -2.963 1.00 87.50 90 LEU A C 1
ATOM 685 O O . LEU A 1 90 ? -9.824 -7.444 -1.770 1.00 87.50 90 LEU A O 1
ATOM 689 N N . ASP A 1 91 ? -9.551 -8.173 -3.881 1.00 87.00 91 ASP A N 1
ATOM 690 C CA . ASP A 1 91 ? -9.752 -9.598 -3.586 1.00 87.00 91 ASP A CA 1
ATOM 691 C C . ASP A 1 91 ? -8.640 -10.166 -2.693 1.00 87.00 91 ASP A C 1
ATOM 693 O O . ASP A 1 91 ? -8.836 -11.159 -1.993 1.00 87.00 91 ASP A O 1
ATOM 697 N N . VAL A 1 92 ? -7.474 -9.513 -2.678 1.00 86.50 92 VAL A N 1
ATOM 698 C CA . VAL A 1 92 ? -6.341 -9.845 -1.799 1.00 86.50 92 VAL A CA 1
ATOM 699 C C . VAL A 1 92 ? -6.235 -8.922 -0.579 1.00 86.50 92 VAL A C 1
ATOM 701 O O . VAL A 1 92 ? -5.265 -9.008 0.177 1.00 86.50 92 VAL A O 1
ATOM 704 N N . GLY A 1 93 ? -7.226 -8.052 -0.359 1.00 85.94 93 GLY A N 1
ATOM 705 C CA . GLY A 1 93 ? -7.384 -7.308 0.889 1.00 85.94 93 GLY A CA 1
ATOM 706 C C . GLY A 1 93 ? -6.528 -6.044 1.031 1.00 85.94 93 GLY A C 1
ATOM 707 O O . GLY A 1 93 ? -6.284 -5.581 2.153 1.00 85.94 93 GLY A O 1
ATOM 708 N N . TYR A 1 94 ? -6.082 -5.477 -0.090 1.00 89.75 94 TYR A N 1
ATOM 709 C CA . TYR A 1 94 ? -5.384 -4.194 -0.155 1.00 89.75 94 TYR A CA 1
ATOM 710 C C . TYR A 1 94 ? -6.251 -3.139 -0.845 1.00 89.75 94 TYR A C 1
ATOM 712 O O . TYR A 1 94 ? -7.132 -3.454 -1.640 1.00 89.75 94 TYR A O 1
ATOM 720 N N . PHE A 1 95 ? -5.982 -1.867 -0.556 1.00 89.69 95 PHE A N 1
ATOM 721 C CA . PHE A 1 95 ? -6.656 -0.766 -1.236 1.00 89.69 95 PHE A CA 1
ATOM 722 C C . PHE A 1 95 ? -6.017 -0.477 -2.602 1.00 89.69 95 PHE A C 1
ATOM 724 O O . PHE A 1 95 ? -4.795 -0.625 -2.738 1.00 89.69 95 PHE A O 1
ATOM 731 N N . PRO A 1 96 ? -6.812 -0.048 -3.599 1.00 91.50 96 PRO A N 1
ATOM 732 C CA . PRO A 1 96 ? -6.305 0.389 -4.890 1.00 91.50 96 PRO A CA 1
ATOM 733 C C . PRO A 1 96 ? -5.261 1.494 -4.769 1.00 91.50 96 PRO A C 1
ATOM 735 O O . PRO A 1 96 ? -5.344 2.383 -3.922 1.00 91.50 96 PRO A O 1
ATOM 738 N N . ALA A 1 97 ? -4.266 1.452 -5.653 1.00 90.69 97 ALA A N 1
ATOM 739 C CA . ALA A 1 97 ? -3.362 2.578 -5.820 1.00 90.69 97 ALA A CA 1
ATOM 740 C C . ALA A 1 97 ? -4.071 3.680 -6.618 1.00 90.69 97 ALA A C 1
ATOM 742 O O . ALA A 1 97 ? -4.755 3.390 -7.603 1.00 90.69 97 ALA A O 1
ATOM 743 N N . SER A 1 98 ? -3.865 4.942 -6.241 1.00 90.56 98 SER A N 1
ATOM 744 C CA . SER A 1 98 ? -4.450 6.070 -6.966 1.00 90.56 98 SER A CA 1
ATOM 745 C C . SER A 1 98 ? -3.961 6.126 -8.418 1.00 90.56 98 SER A C 1
ATOM 747 O O . SER A 1 98 ? -2.826 5.746 -8.734 1.00 90.56 98 SER A O 1
ATOM 749 N N . GLU A 1 99 ? -4.794 6.654 -9.320 1.00 92.44 99 GLU A N 1
ATOM 750 C CA . GLU A 1 99 ? -4.413 6.833 -10.729 1.00 92.44 99 GLU A CA 1
ATOM 751 C C . GLU A 1 99 ? -3.143 7.682 -10.877 1.00 92.44 99 GLU A C 1
ATOM 753 O O . GLU A 1 99 ? -2.303 7.400 -11.731 1.00 92.44 99 GLU A O 1
ATOM 758 N N . ALA A 1 100 ? -2.971 8.682 -10.005 1.00 92.62 100 ALA A N 1
ATOM 759 C CA . ALA A 1 100 ? -1.775 9.514 -9.960 1.00 92.62 100 ALA A CA 1
ATOM 760 C C . ALA A 1 100 ? -0.523 8.689 -9.617 1.00 92.62 100 ALA A C 1
ATOM 762 O O . ALA A 1 100 ? 0.476 8.767 -10.330 1.00 92.62 100 ALA A O 1
ATOM 763 N N . ALA A 1 101 ? -0.585 7.841 -8.584 1.00 92.12 1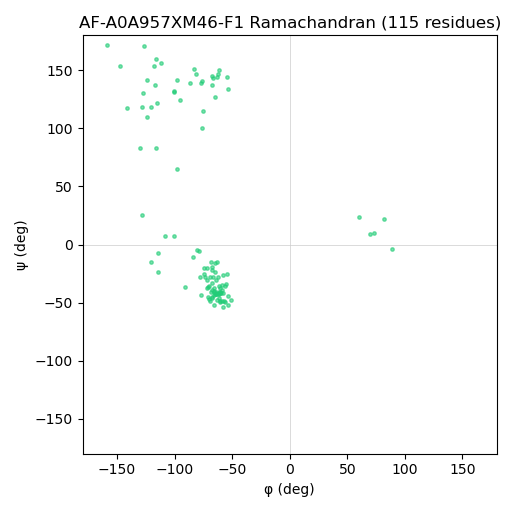01 ALA A N 1
ATOM 764 C CA . ALA A 1 101 ? 0.541 6.994 -8.194 1.00 92.12 101 ALA A CA 1
ATOM 765 C C . ALA A 1 101 ? 0.905 5.972 -9.287 1.00 92.12 101 ALA A C 1
ATOM 767 O O . ALA A 1 101 ? 2.087 5.752 -9.565 1.00 92.12 101 ALA A O 1
ATOM 768 N N . LEU A 1 102 ? -0.098 5.371 -9.939 1.00 95.38 102 LEU A N 1
ATOM 769 C CA . LEU A 1 102 ? 0.117 4.453 -11.061 1.00 95.38 102 LEU A CA 1
ATOM 770 C C . LEU A 1 102 ? 0.684 5.171 -12.291 1.00 95.38 102 LEU A C 1
ATOM 772 O O . LEU A 1 102 ? 1.563 4.627 -12.962 1.00 95.38 102 LEU A O 1
ATOM 776 N N . GLY A 1 103 ? 0.217 6.388 -12.577 1.00 96.81 103 GLY A N 1
ATOM 777 C CA . GLY A 1 103 ? 0.746 7.241 -13.640 1.00 96.81 103 GLY A CA 1
ATOM 778 C C . GLY A 1 103 ? 2.221 7.576 -13.424 1.00 96.81 103 GLY A C 1
ATOM 779 O O . GLY A 1 103 ? 3.041 7.330 -14.311 1.00 96.81 103 GLY A O 1
ATOM 780 N N . ASP A 1 104 ? 2.575 8.031 -12.222 1.00 96.25 104 ASP A N 1
ATOM 781 C CA . ASP A 1 104 ? 3.959 8.329 -11.839 1.00 96.25 104 ASP A CA 1
ATOM 782 C C . ASP A 1 104 ? 4.860 7.088 -11.929 1.00 96.25 104 ASP A C 1
ATOM 784 O O . ASP A 1 104 ? 6.001 7.164 -12.392 1.00 96.25 104 ASP A O 1
ATOM 788 N N . ALA A 1 105 ? 4.363 5.923 -11.502 1.00 96.44 105 ALA A N 1
ATOM 789 C CA . ALA A 1 105 ? 5.104 4.668 -11.590 1.00 96.44 105 ALA A CA 1
ATOM 790 C C . ALA A 1 105 ? 5.335 4.229 -13.047 1.00 96.44 105 ALA A C 1
ATOM 792 O O . ALA A 1 105 ? 6.440 3.800 -13.389 1.00 96.44 105 ALA A O 1
ATOM 793 N N . LYS A 1 106 ? 4.328 4.374 -13.920 1.00 96.56 106 LYS A N 1
ATOM 794 C CA . LYS A 1 106 ? 4.450 4.076 -15.358 1.00 96.56 106 LYS A CA 1
ATOM 795 C C . LYS A 1 106 ? 5.420 5.029 -16.054 1.00 96.56 106 LYS A C 1
ATOM 797 O O . LYS A 1 106 ? 6.213 4.572 -16.873 1.00 96.56 106 LYS A O 1
ATOM 802 N N . ALA A 1 107 ? 5.406 6.316 -15.701 1.00 96.38 107 ALA A N 1
ATOM 803 C CA . ALA A 1 107 ? 6.362 7.291 -16.221 1.00 96.38 107 ALA A CA 1
ATOM 804 C C . ALA A 1 107 ? 7.806 6.910 -15.853 1.00 96.38 107 ALA A C 1
ATOM 806 O O . ALA A 1 107 ? 8.651 6.797 -16.737 1.00 96.38 107 ALA A O 1
ATOM 807 N N . LYS A 1 108 ? 8.063 6.589 -14.576 1.00 94.75 108 LYS A N 1
ATOM 808 C CA . LYS A 1 108 ? 9.383 6.122 -14.109 1.00 94.75 108 LYS A CA 1
ATOM 809 C C . LYS A 1 108 ? 9.837 4.834 -14.795 1.00 94.75 108 LYS A C 1
ATOM 811 O O . LYS A 1 108 ? 11.021 4.674 -15.076 1.00 94.75 108 LYS A O 1
ATOM 816 N N . LEU A 1 109 ? 8.912 3.909 -15.063 1.00 94.56 109 LEU A N 1
ATOM 817 C CA . LEU A 1 109 ? 9.222 2.697 -15.820 1.00 94.56 109 LEU A CA 1
ATOM 818 C C . LEU A 1 109 ? 9.614 3.025 -17.268 1.00 94.56 109 LEU A C 1
ATOM 820 O O . LEU A 1 109 ? 10.579 2.453 -17.765 1.00 94.56 109 LEU A O 1
ATOM 824 N N . GLY A 1 110 ? 8.895 3.942 -17.922 1.00 92.94 110 GLY A N 1
ATOM 825 C CA . GLY A 1 110 ? 9.231 4.426 -19.263 1.00 92.94 110 GLY A CA 1
ATOM 826 C C . GLY A 1 110 ? 10.625 5.053 -19.313 1.00 92.94 110 GLY A C 1
ATOM 827 O O . GLY A 1 110 ? 11.449 4.643 -20.122 1.00 92.94 110 GLY A O 1
ATOM 828 N N . GLU A 1 111 ? 10.933 5.948 -18.373 1.00 92.31 111 GLU A N 1
ATOM 829 C CA . GLU A 1 111 ? 12.266 6.555 -18.247 1.00 92.31 111 GLU A CA 1
ATOM 830 C C . GLU A 1 111 ? 13.370 5.504 -18.055 1.00 92.31 111 GLU A C 1
ATOM 832 O O . GLU A 1 111 ? 14.433 5.603 -18.665 1.00 92.31 111 GLU A O 1
ATOM 837 N N . ALA A 1 112 ? 13.128 4.476 -17.235 1.00 90.69 112 ALA A N 1
ATOM 838 C CA . ALA A 1 112 ? 14.090 3.397 -17.014 1.00 90.69 112 ALA A CA 1
ATOM 839 C C . ALA A 1 112 ? 14.310 2.525 -18.263 1.00 90.69 112 ALA A C 1
ATOM 841 O O . ALA A 1 112 ? 15.419 2.036 -18.472 1.00 90.69 112 ALA A O 1
ATOM 842 N N . LEU A 1 113 ? 13.272 2.330 -19.082 1.00 88.31 113 LEU A N 1
ATOM 843 C CA . LEU A 1 113 ? 13.360 1.612 -20.356 1.00 88.31 113 LEU A CA 1
ATOM 844 C C . LEU A 1 113 ? 14.101 2.429 -21.422 1.00 88.31 113 LEU A C 1
ATOM 846 O O . LEU A 1 113 ? 14.871 1.853 -22.186 1.00 88.31 113 LEU A O 1
ATOM 850 N N . ASP A 1 114 ? 13.913 3.750 -21.446 1.00 86.38 114 ASP A N 1
ATOM 851 C CA . ASP A 1 114 ? 14.561 4.654 -22.406 1.00 86.38 114 ASP A CA 1
ATOM 852 C C . ASP A 1 114 ? 16.025 4.963 -22.045 1.00 86.38 114 ASP A C 1
ATOM 854 O O . ASP A 1 114 ? 16.842 5.242 -22.922 1.00 86.38 114 ASP A O 1
ATOM 858 N N . ALA A 1 115 ? 16.373 4.921 -20.755 1.00 79.69 115 ALA A N 1
ATOM 859 C CA . ALA A 1 115 ? 17.734 5.138 -20.257 1.00 79.69 115 ALA A CA 1
ATOM 860 C C . ALA A 1 115 ? 18.644 3.899 -20.378 1.00 79.69 115 ALA A C 1
ATOM 862 O O . ALA A 1 115 ? 19.832 3.973 -20.047 1.00 79.69 115 ALA A O 1
ATOM 863 N N . ALA A 1 116 ? 18.095 2.765 -20.819 1.00 65.88 116 ALA A N 1
ATOM 864 C CA . ALA A 1 116 ? 18.841 1.547 -21.091 1.00 65.88 116 ALA A CA 1
ATOM 865 C C . ALA A 1 116 ? 19.833 1.763 -22.259 1.00 65.88 116 ALA A C 1
ATOM 867 O O . ALA A 1 116 ? 19.415 2.243 -23.314 1.00 65.88 116 ALA A O 1
ATOM 868 N N . PRO A 1 117 ? 21.130 1.449 -22.083 1.00 59.25 117 PRO A N 1
ATOM 869 C CA . PRO A 1 117 ? 22.151 1.634 -23.117 1.00 59.25 117 PRO A CA 1
ATOM 870 C C . PRO A 1 117 ? 22.008 0.687 -24.316 1.00 59.25 117 PRO A C 1
ATOM 872 O O . PRO A 1 117 ? 21.488 -0.440 -24.142 1.00 59.25 117 PRO A O 1
#

Mean predicted aligned error: 5.38 Å

Solvent-accessible surface area (backbone atoms only — not comparable to full-atom values): 7325 Å² total; per-residue (Å²): 136,92,53,66,68,56,55,54,50,48,38,70,73,32,92,89,54,83,85,87,77,65,65,38,64,46,70,80,32,56,93,76,50,79,90,70,59,58,99,83,34,53,86,44,67,68,28,39,73,74,55,67,20,89,84,50,76,91,86,84,89,85,82,54,48,65,53,33,49,77,35,57,66,54,45,50,48,52,52,47,46,69,69,48,45,68,81,52,30,60,87,75,43,44,75,66,75,51,70,66,60,42,47,54,51,51,51,53,52,50,53,34,61,70,68,38,132

Secondary structure (DSSP, 8-state):
---HHHHHHHHHHSTT------HHHHHHTTTT--PPPBTTB---HHHHHSS-STT---------HHHHHH-HHHHHHHHHHHHHHHHHTTTTT-PPPPHHHHHHHHHHHHHHHHT--

pLDDT: mean 88.76, std 9.29, range [44.31, 96.81]